Protein AF-A0A968ZRR6-F1 (afdb_monomer_lite)

Sequence (147 aa):
MQSKPQEQKDVHWKSYGLDQIAQALVLDALEADKDSLNQSHKMRMATAYGLERFWGEHLRLRNSKKDADKAKSDYWKAAWDELVKVMGKAGVTIPNQPVSAHDVTAIKTMSAELWKLDADVQRVSLSVLTQLCDCLVWWTQRYKGVK

Secondary structure (DSSP, 8-state):
-PPPPP-----------HHHHHHHHHHHHHHH-GGGGGHHHHHHHHHTT-HHHHHHHHHHHHT-S-HHHHHHHHHHHHHHHHHHHHHHHTT---------TT-HHHHHHHHHHHHTS-HHHHHHHHHHHHHHHHHHHHHHHHHTT--

Foldseek 3Di:
DDDDDDDPPPPDDDDLCLLVLLLVLLVQLCVVPVVLLVCLVVLLVQLVVFDLSLLCQLLVLVPDPDPNSPSNSVSSLSLVVSLQVSCVVVVQHQDNDDDHSPPPPVSVVNSVSRVPDDPVSRVVSSVSSNVSSVSNNVSSVVCPPVD

Radius of gyration: 17.93 Å; chains: 1; bounding box: 48×54×47 Å

pLDDT: mean 90.82, std 13.47, range [42.53, 98.75]

Structure (mmCIF, N/CA/C/O backbone):
data_AF-A0A968ZRR6-F1
#
_entry.id   AF-A0A968ZRR6-F1
#
loop_
_atom_site.group_PDB
_atom_site.id
_atom_site.type_symbol
_atom_site.label_atom_id
_atom_site.label_alt_id
_atom_site.label_comp_id
_atom_site.label_asym_id
_atom_site.label_entity_id
_atom_site.label_seq_id
_atom_site.pdbx_PDB_ins_code
_atom_site.Cartn_x
_atom_site.Cartn_y
_atom_site.Cartn_z
_atom_site.occupancy
_atom_site.B_iso_or_equiv
_atom_site.auth_seq_id
_atom_site.auth_comp_id
_atom_site.auth_asym_id
_atom_site.auth_atom_id
_atom_site.pdbx_PDB_model_num
ATOM 1 N N . MET A 1 1 ? -29.193 -38.915 28.262 1.00 44.19 1 MET A N 1
ATOM 2 C CA . MET A 1 1 ? -28.594 -37.613 27.897 1.00 44.19 1 MET A CA 1
ATOM 3 C C . MET A 1 1 ? -27.119 -37.846 27.613 1.00 44.19 1 MET A C 1
ATOM 5 O O . MET A 1 1 ? -26.363 -38.019 28.554 1.00 44.19 1 MET A O 1
ATOM 9 N N . GLN A 1 2 ? -26.728 -37.966 26.344 1.00 42.53 2 GLN A N 1
ATOM 10 C CA . GLN A 1 2 ? -25.316 -38.039 25.955 1.00 42.53 2 GLN A CA 1
ATOM 11 C C . GLN A 1 2 ? -24.903 -36.647 25.470 1.00 42.53 2 GLN A C 1
ATOM 13 O O . GLN A 1 2 ? -25.489 -36.113 24.528 1.00 42.53 2 GLN A O 1
ATOM 18 N N . SER A 1 3 ? -23.964 -36.031 26.180 1.00 53.66 3 SER A N 1
ATOM 19 C CA . SER A 1 3 ? -23.331 -34.767 25.816 1.00 53.66 3 SER A CA 1
ATOM 20 C C . SER A 1 3 ? -22.541 -34.948 24.518 1.00 53.66 3 SER A C 1
ATOM 22 O O . SER A 1 3 ? -21.733 -35.866 24.395 1.00 53.66 3 SER A O 1
ATOM 24 N N . LYS A 1 4 ? -22.795 -34.080 23.531 1.00 55.88 4 LYS A N 1
ATOM 25 C CA . LYS A 1 4 ? -22.016 -34.029 22.287 1.00 55.88 4 LYS A CA 1
ATOM 26 C C . LYS A 1 4 ? -20.558 -33.659 22.602 1.00 55.88 4 LYS A C 1
ATOM 28 O O . LYS A 1 4 ? -20.351 -32.805 23.467 1.00 55.88 4 LYS A O 1
ATOM 33 N N . PRO A 1 5 ? -19.563 -34.223 21.896 1.00 54.47 5 PRO A N 1
ATOM 34 C CA . PRO A 1 5 ? -18.188 -33.752 21.997 1.00 54.47 5 PRO A CA 1
ATOM 35 C C . PRO A 1 5 ? -18.127 -32.300 21.514 1.00 54.47 5 PRO A C 1
ATOM 37 O O . PRO A 1 5 ? -18.636 -31.987 20.436 1.00 54.47 5 PRO A O 1
ATOM 40 N N . GLN A 1 6 ? -17.544 -31.409 22.316 1.00 56.72 6 GLN A N 1
ATOM 41 C CA . GLN A 1 6 ? -17.203 -30.067 21.858 1.00 56.72 6 GLN A CA 1
ATOM 42 C C . GLN A 1 6 ? -16.146 -30.188 20.761 1.00 56.72 6 GLN A C 1
ATOM 44 O O . GLN A 1 6 ? -15.080 -30.759 20.977 1.00 56.72 6 GLN A O 1
ATOM 49 N N . GLU A 1 7 ? -16.472 -29.657 19.587 1.00 53.81 7 GLU A N 1
ATOM 50 C CA . GLU A 1 7 ? -15.553 -29.491 18.470 1.00 53.81 7 GLU A CA 1
ATOM 51 C C . GLU A 1 7 ? -14.381 -28.616 18.931 1.00 53.81 7 GLU A C 1
ATOM 53 O O . GLU A 1 7 ? -14.517 -27.410 19.160 1.00 53.81 7 GLU A O 1
ATOM 58 N N . GLN A 1 8 ? -13.235 -29.254 19.149 1.00 54.41 8 GLN A N 1
ATOM 59 C CA . GLN A 1 8 ? -11.995 -28.584 19.494 1.00 54.41 8 GLN A CA 1
ATOM 60 C C . GLN A 1 8 ? -11.526 -27.834 18.246 1.00 54.41 8 GLN A C 1
ATOM 62 O O . GLN A 1 8 ? -10.998 -28.423 17.309 1.00 54.41 8 GLN A O 1
ATOM 67 N N . LYS A 1 9 ? -11.783 -26.522 18.200 1.00 60.91 9 LYS A N 1
ATOM 68 C CA . LYS A 1 9 ? -11.188 -25.648 17.188 1.00 60.91 9 LYS A CA 1
ATOM 69 C C . LYS A 1 9 ? -9.689 -25.624 17.434 1.00 60.91 9 LYS A C 1
ATOM 71 O O . LYS A 1 9 ? -9.233 -24.990 18.384 1.00 60.91 9 LYS A O 1
ATOM 76 N N . ASP A 1 10 ? -8.943 -26.300 16.577 1.00 51.81 10 ASP A N 1
ATOM 77 C CA . ASP A 1 10 ? -7.495 -26.199 16.527 1.00 51.81 10 ASP A CA 1
ATOM 78 C C . ASP A 1 10 ? -7.097 -24.741 16.253 1.00 51.81 10 ASP A C 1
ATOM 80 O O . ASP A 1 10 ? -7.110 -24.259 15.118 1.00 51.81 10 ASP A O 1
ATOM 84 N N . VAL A 1 11 ? -6.761 -24.004 17.315 1.00 58.59 11 VAL A N 1
ATOM 85 C CA . VAL A 1 11 ? -6.167 -22.664 17.231 1.00 58.59 11 VAL A CA 1
ATOM 86 C C . VAL A 1 11 ? -4.685 -22.838 16.900 1.00 58.59 11 VAL A C 1
ATOM 88 O O . VAL A 1 11 ? -3.798 -22.559 17.703 1.00 58.59 11 VAL A O 1
ATOM 91 N N . HIS A 1 12 ? -4.397 -23.364 15.714 1.00 53.16 12 HIS A N 1
ATOM 92 C CA . HIS A 1 12 ? -3.054 -23.301 15.161 1.00 53.16 12 HIS A CA 1
ATOM 93 C C . HIS A 1 12 ? -2.853 -21.931 14.516 1.00 53.16 12 HIS A C 1
ATOM 95 O O . HIS A 1 12 ? -3.739 -21.408 13.837 1.00 53.16 12 HIS A O 1
ATOM 101 N N . TRP A 1 13 ? -1.676 -21.342 14.736 1.00 59.88 13 TRP A N 1
ATOM 102 C CA . TRP A 1 13 ? -1.267 -20.111 14.068 1.00 59.88 13 TRP A CA 1
ATOM 103 C C . TRP A 1 13 ? -1.429 -20.266 12.551 1.00 59.88 13 TRP A C 1
ATOM 105 O O . TRP A 1 13 ? -0.743 -21.070 11.917 1.00 59.88 13 TRP A O 1
ATOM 115 N N . LYS A 1 14 ? -2.344 -19.489 11.967 1.00 65.88 1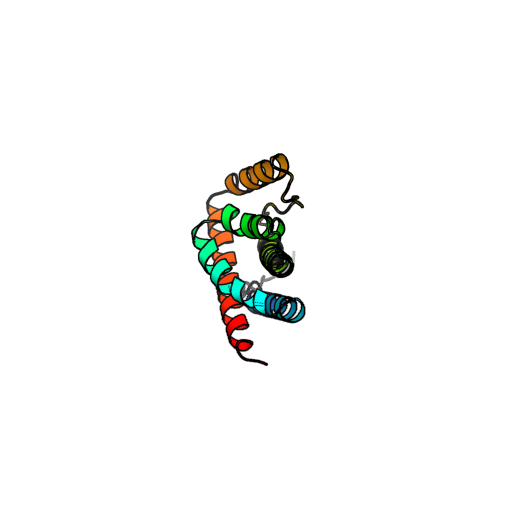4 LYS A N 1
ATOM 116 C CA . LYS A 1 14 ? -2.587 -19.457 10.527 1.00 65.88 14 LYS A CA 1
ATOM 117 C C . LYS A 1 14 ? -2.097 -18.122 9.991 1.00 65.88 14 LYS A C 1
ATOM 119 O O . LYS A 1 14 ? -2.731 -17.092 10.196 1.00 65.88 14 LYS A O 1
ATOM 124 N N . SER A 1 15 ? -0.947 -18.148 9.323 1.00 72.25 15 SER A N 1
ATOM 125 C CA . SER A 1 15 ? -0.414 -16.975 8.628 1.00 72.25 15 SER A CA 1
ATOM 126 C C . SER A 1 15 ? -1.416 -16.473 7.580 1.00 72.25 15 SER A C 1
ATOM 128 O O . SER A 1 15 ? -2.080 -17.272 6.917 1.00 72.25 15 SER A O 1
ATOM 130 N N . TYR A 1 16 ? -1.494 -15.154 7.383 1.00 85.94 16 TYR A N 1
ATOM 131 C CA . TYR A 1 16 ? -2.345 -14.528 6.363 1.00 85.94 16 TYR A CA 1
ATOM 132 C C . TYR A 1 16 ? -1.913 -14.823 4.915 1.00 85.94 16 TYR A C 1
ATOM 134 O O . TYR A 1 16 ? -2.577 -14.380 3.978 1.00 85.94 16 TYR A O 1
ATOM 142 N N . GLY A 1 17 ? -0.821 -15.572 4.715 1.00 93.44 17 GLY A N 1
ATOM 143 C CA . GLY A 1 17 ? -0.302 -15.905 3.387 1.00 93.44 17 GLY A CA 1
ATOM 144 C C . GLY A 1 17 ? 0.396 -14.729 2.701 1.00 93.44 17 GLY A C 1
ATOM 145 O O . GLY A 1 17 ? 0.509 -14.726 1.480 1.00 93.44 17 GLY A O 1
ATOM 146 N N . LEU A 1 18 ? 0.866 -13.738 3.472 1.00 96.50 18 LEU A N 1
ATOM 147 C CA . LEU A 1 18 ? 1.448 -12.496 2.943 1.00 96.50 18 LEU A CA 1
ATOM 148 C C . LEU A 1 18 ? 2.632 -12.739 2.002 1.00 96.50 18 LEU A C 1
ATOM 150 O O . LEU A 1 18 ? 2.795 -11.998 1.043 1.00 96.50 18 LEU A O 1
ATOM 154 N N . ASP A 1 19 ? 3.421 -13.790 2.236 1.00 96.44 19 ASP A N 1
ATOM 155 C CA . ASP A 1 19 ? 4.550 -14.129 1.366 1.00 96.44 19 ASP A CA 1
ATOM 156 C C . ASP A 1 19 ? 4.095 -14.609 -0.024 1.00 96.44 19 ASP A C 1
ATOM 158 O O . ASP A 1 19 ? 4.645 -14.173 -1.031 1.00 96.44 19 ASP A O 1
ATOM 162 N N . GLN A 1 20 ? 3.036 -15.427 -0.093 1.00 96.75 20 GLN A N 1
ATOM 163 C CA . GLN A 1 20 ? 2.448 -15.886 -1.361 1.00 96.75 20 GLN A CA 1
ATOM 164 C C . GLN A 1 20 ? 1.788 -14.728 -2.117 1.00 96.75 20 GLN A C 1
ATOM 166 O O . GLN A 1 20 ? 1.962 -14.593 -3.325 1.00 96.75 20 GLN A O 1
ATOM 171 N N . ILE A 1 21 ? 1.067 -13.868 -1.390 1.00 98.25 21 ILE A N 1
ATOM 172 C CA . ILE A 1 21 ? 0.465 -12.649 -1.941 1.00 98.25 21 ILE A CA 1
ATOM 173 C C . ILE A 1 21 ? 1.556 -11.743 -2.517 1.00 98.25 21 ILE A C 1
ATOM 175 O O . ILE A 1 21 ? 1.454 -11.292 -3.654 1.00 98.25 21 ILE A O 1
ATOM 179 N N . ALA A 1 22 ? 2.623 -11.500 -1.755 1.00 98.25 22 ALA A N 1
ATOM 180 C CA . ALA A 1 22 ? 3.722 -10.654 -2.191 1.00 98.25 22 ALA A CA 1
ATOM 181 C C . ALA A 1 22 ? 4.440 -11.216 -3.421 1.00 98.25 22 ALA A C 1
ATOM 183 O O . ALA A 1 22 ? 4.771 -10.453 -4.325 1.00 98.25 22 ALA A O 1
ATOM 184 N N . GLN A 1 23 ? 4.662 -12.532 -3.476 1.00 97.50 23 GLN A N 1
ATOM 185 C CA . GLN A 1 23 ? 5.244 -13.181 -4.646 1.00 97.50 23 GLN A CA 1
ATOM 186 C C . GLN A 1 23 ? 4.391 -12.941 -5.894 1.00 97.50 23 GLN A C 1
ATOM 188 O O . GLN A 1 23 ? 4.930 -12.511 -6.912 1.00 97.50 23 GLN A O 1
ATOM 193 N N . ALA A 1 24 ? 3.082 -13.196 -5.806 1.00 98.25 24 ALA A N 1
ATOM 194 C CA . ALA A 1 24 ? 2.159 -13.006 -6.921 1.00 98.25 24 ALA A CA 1
ATOM 195 C C . ALA A 1 24 ? 2.167 -11.548 -7.401 1.00 98.25 24 ALA A C 1
ATOM 197 O O . ALA A 1 24 ? 2.456 -11.289 -8.563 1.00 98.25 24 ALA A O 1
ATOM 198 N N . LEU A 1 25 ? 1.998 -10.591 -6.482 1.00 98.31 25 LEU A N 1
ATOM 199 C CA . LEU A 1 25 ? 2.016 -9.164 -6.808 1.00 98.31 25 LEU A CA 1
ATOM 200 C C . LEU A 1 25 ? 3.335 -8.715 -7.465 1.00 98.31 25 LEU A C 1
ATOM 202 O O . LEU A 1 25 ? 3.319 -7.891 -8.376 1.00 98.31 25 LEU A O 1
ATOM 206 N N . VAL A 1 26 ? 4.480 -9.237 -7.009 1.00 97.56 26 VAL A N 1
ATOM 207 C CA . VAL A 1 26 ? 5.793 -8.928 -7.599 1.00 97.56 26 VAL A CA 1
ATOM 2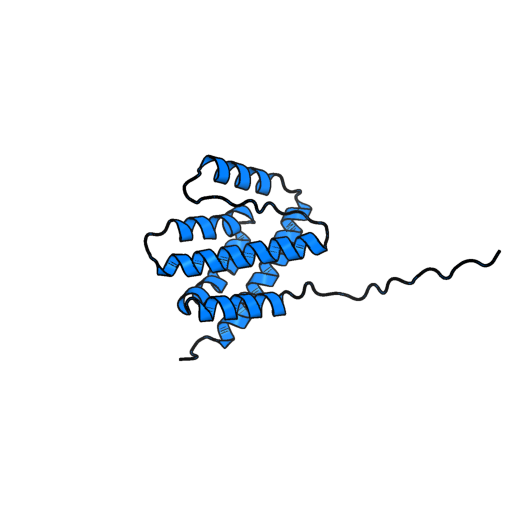08 C C . VAL A 1 26 ? 5.937 -9.531 -8.994 1.00 97.56 26 VAL A C 1
ATOM 210 O O . VAL A 1 26 ? 6.488 -8.869 -9.869 1.00 97.56 26 VAL A O 1
ATOM 213 N N . LEU A 1 27 ? 5.468 -10.759 -9.219 1.00 96.81 27 LEU A N 1
ATOM 214 C CA . LEU A 1 27 ? 5.505 -11.392 -10.539 1.00 96.81 27 LEU A CA 1
ATOM 215 C C . LEU A 1 27 ? 4.593 -10.666 -11.534 1.00 96.81 27 LEU A C 1
ATOM 217 O O . LEU A 1 27 ? 5.047 -10.345 -12.629 1.00 96.81 27 LEU A O 1
ATOM 221 N N . ASP A 1 28 ? 3.376 -10.313 -11.120 1.00 96.94 28 ASP A N 1
ATOM 222 C CA . ASP A 1 28 ? 2.434 -9.546 -11.940 1.00 96.94 28 ASP A CA 1
ATOM 223 C C . ASP A 1 28 ? 3.009 -8.163 -12.291 1.00 96.94 28 ASP A C 1
ATOM 225 O O . ASP A 1 28 ? 2.956 -7.718 -13.438 1.00 96.94 28 ASP A O 1
ATOM 229 N N . ALA A 1 29 ? 3.617 -7.481 -11.312 1.00 95.25 29 ALA A N 1
ATOM 230 C CA . ALA A 1 29 ? 4.279 -6.201 -11.542 1.00 95.25 29 ALA A CA 1
ATOM 231 C C . ALA A 1 29 ? 5.493 -6.339 -12.474 1.00 95.25 29 ALA A C 1
ATOM 233 O O . ALA A 1 29 ? 5.702 -5.470 -13.315 1.00 95.25 29 ALA A O 1
ATOM 234 N N . LEU A 1 30 ? 6.278 -7.415 -12.345 1.00 93.94 30 LEU A N 1
ATOM 235 C CA . LEU A 1 30 ? 7.421 -7.703 -13.214 1.00 93.94 30 LEU A CA 1
ATOM 236 C C . LEU A 1 30 ? 6.988 -7.944 -14.666 1.00 93.94 30 LEU A C 1
ATOM 238 O O . LEU A 1 30 ? 7.660 -7.457 -15.573 1.00 93.94 30 LEU A O 1
ATOM 242 N N . GLU A 1 31 ? 5.894 -8.679 -14.875 1.00 94.06 31 GLU A N 1
ATOM 243 C CA . GLU A 1 31 ? 5.327 -8.942 -16.201 1.00 94.06 31 GLU A CA 1
ATOM 244 C C . GLU A 1 31 ? 4.766 -7.666 -16.841 1.00 94.06 31 GLU A C 1
ATOM 246 O O . GLU A 1 31 ? 4.993 -7.418 -18.025 1.00 94.06 31 GLU A O 1
ATOM 251 N N . ALA A 1 32 ? 4.081 -6.829 -16.056 1.00 92.69 32 ALA A N 1
ATOM 252 C CA . ALA A 1 32 ? 3.512 -5.576 -16.542 1.00 92.69 32 ALA A CA 1
ATOM 253 C C . ALA A 1 32 ? 4.582 -4.520 -16.869 1.00 92.69 32 ALA A C 1
ATOM 255 O O . ALA A 1 32 ? 4.532 -3.887 -17.923 1.00 92.69 32 ALA A O 1
ATOM 256 N N . ASP A 1 33 ? 5.517 -4.291 -15.945 1.00 91.69 33 ASP A N 1
ATOM 257 C CA . ASP A 1 33 ? 6.630 -3.358 -16.096 1.00 91.69 33 ASP A CA 1
ATOM 258 C C . ASP A 1 33 ? 7.703 -3.624 -15.032 1.00 91.69 33 ASP A C 1
ATOM 260 O O . ASP A 1 33 ? 7.552 -3.303 -13.850 1.00 91.69 33 ASP A O 1
ATOM 264 N N . LYS A 1 34 ? 8.861 -4.110 -15.472 1.00 90.88 34 LYS A N 1
ATOM 265 C CA . LYS A 1 34 ? 10.022 -4.370 -14.613 1.00 90.88 34 LYS A CA 1
ATOM 266 C C . LYS A 1 34 ? 10.435 -3.170 -13.751 1.00 90.88 34 LYS A C 1
ATOM 268 O O . LYS A 1 34 ? 10.868 -3.362 -12.612 1.00 90.88 34 LYS A O 1
ATOM 273 N N . ASP A 1 35 ? 10.274 -1.938 -14.239 1.00 90.69 35 ASP A N 1
ATOM 274 C CA . ASP A 1 35 ? 10.627 -0.735 -13.474 1.00 90.69 35 ASP A CA 1
ATOM 275 C C . ASP A 1 35 ? 9.665 -0.467 -12.308 1.00 90.69 35 ASP A C 1
ATOM 277 O O . ASP A 1 35 ? 10.017 0.237 -11.346 1.00 90.69 35 ASP A O 1
ATOM 281 N N . SER A 1 36 ? 8.473 -1.066 -12.333 1.00 93.06 36 SER A N 1
ATOM 282 C CA . SER A 1 36 ? 7.495 -0.980 -11.250 1.00 93.06 36 SER A CA 1
ATOM 283 C C . SER A 1 36 ? 7.953 -1.698 -9.982 1.00 93.06 36 SER A C 1
ATOM 285 O O . SER A 1 36 ? 7.590 -1.273 -8.882 1.00 93.06 36 SER A O 1
ATOM 287 N N . LEU A 1 37 ? 8.873 -2.664 -10.078 1.00 94.25 37 LEU A N 1
ATOM 288 C CA . LEU A 1 37 ? 9.473 -3.310 -8.906 1.00 94.25 37 LEU A CA 1
ATOM 289 C C . LEU A 1 37 ? 10.218 -2.331 -7.985 1.00 94.25 37 LEU A C 1
ATOM 291 O O . LEU A 1 37 ? 10.287 -2.529 -6.770 1.00 94.25 37 LEU A O 1
ATOM 295 N N . ASN A 1 38 ? 10.697 -1.201 -8.514 1.00 92.75 38 ASN A N 1
ATOM 296 C CA . ASN A 1 38 ? 11.310 -0.148 -7.699 1.00 92.75 38 ASN A CA 1
ATOM 297 C C . ASN A 1 38 ? 10.315 0.531 -6.733 1.00 92.75 38 ASN A C 1
ATOM 299 O O . ASN A 1 38 ? 10.727 1.342 -5.900 1.00 92.75 38 ASN A O 1
ATOM 303 N N . GLN A 1 39 ? 9.013 0.226 -6.821 1.00 96.56 39 GLN A N 1
ATOM 304 C CA . GLN A 1 39 ? 8.006 0.739 -5.893 1.00 96.56 39 GLN A CA 1
ATOM 305 C C . GLN A 1 39 ? 7.990 0.021 -4.544 1.00 96.56 39 GLN A C 1
ATOM 307 O O . GLN A 1 39 ? 7.652 0.672 -3.563 1.00 96.56 39 GLN A O 1
ATOM 312 N N . SER A 1 40 ? 8.407 -1.245 -4.438 1.00 97.06 40 SER A N 1
ATOM 313 C CA . SER A 1 40 ? 8.284 -2.020 -3.187 1.00 97.06 40 SER A CA 1
ATOM 314 C C . SER A 1 40 ? 8.979 -1.342 -1.995 1.00 97.06 40 SER A C 1
ATOM 316 O O . SER A 1 40 ? 8.450 -1.295 -0.887 1.00 97.06 40 SER A O 1
ATOM 318 N N . HIS A 1 41 ? 10.140 -0.719 -2.227 1.00 95.88 41 HIS A N 1
ATOM 319 C CA . HIS A 1 41 ? 10.835 0.075 -1.201 1.00 95.88 41 HIS A CA 1
ATOM 320 C C . HIS A 1 41 ? 10.062 1.335 -0.808 1.00 95.88 41 HIS A C 1
ATOM 322 O O . HIS A 1 41 ? 10.013 1.691 0.366 1.00 95.88 41 HIS A O 1
ATOM 328 N N . LYS A 1 42 ? 9.429 2.005 -1.775 1.00 97.50 42 LYS A N 1
ATOM 329 C CA . LYS A 1 42 ? 8.608 3.193 -1.514 1.00 97.50 42 LYS A CA 1
ATOM 330 C C . LYS A 1 42 ? 7.328 2.836 -0.760 1.00 97.50 42 LYS A C 1
ATOM 332 O O . LYS A 1 42 ? 6.953 3.580 0.137 1.00 97.50 42 LYS A O 1
ATOM 337 N N . MET A 1 43 ? 6.715 1.693 -1.075 1.00 98.31 43 MET A N 1
ATOM 338 C CA . MET A 1 43 ? 5.577 1.127 -0.342 1.00 98.31 43 MET A CA 1
ATOM 339 C C . MET A 1 43 ? 5.920 0.941 1.128 1.00 98.31 43 MET A C 1
ATOM 341 O O . MET A 1 43 ? 5.243 1.500 1.986 1.00 98.31 43 MET A O 1
ATOM 345 N N . ARG A 1 44 ? 7.041 0.270 1.412 1.00 97.56 44 ARG A N 1
ATOM 346 C CA . ARG A 1 44 ? 7.545 0.105 2.779 1.00 97.56 44 ARG A CA 1
ATOM 347 C C . ARG A 1 44 ? 7.744 1.439 3.501 1.00 97.56 44 ARG A C 1
ATOM 349 O O . ARG A 1 44 ? 7.345 1.576 4.647 1.00 97.56 44 ARG A O 1
ATOM 356 N N . MET A 1 45 ? 8.331 2.435 2.839 1.00 97.12 45 MET A N 1
ATOM 357 C CA . MET A 1 45 ? 8.520 3.760 3.442 1.00 97.12 45 MET A CA 1
ATOM 358 C C . MET A 1 45 ? 7.197 4.496 3.683 1.00 97.12 45 MET A C 1
ATOM 360 O O . MET A 1 45 ? 7.082 5.255 4.642 1.00 97.12 45 MET A O 1
ATOM 364 N N . ALA A 1 46 ? 6.199 4.289 2.822 1.00 97.38 46 ALA A N 1
ATOM 365 C CA . ALA A 1 46 ? 4.914 4.959 2.935 1.00 97.38 46 ALA A CA 1
ATOM 366 C C . ALA A 1 46 ? 4.090 4.486 4.136 1.00 97.38 46 ALA A C 1
ATOM 368 O O . ALA A 1 46 ? 3.302 5.278 4.652 1.00 97.38 46 ALA A O 1
ATOM 369 N N . THR A 1 47 ? 4.289 3.251 4.620 1.00 97.00 47 THR A N 1
ATOM 370 C CA . THR A 1 47 ? 3.530 2.728 5.771 1.00 97.00 47 THR A CA 1
ATOM 371 C C . THR A 1 47 ? 3.748 3.557 7.037 1.00 97.00 47 THR A C 1
ATOM 373 O O . THR A 1 47 ? 2.814 3.739 7.815 1.00 97.00 47 THR A O 1
ATOM 376 N N . ALA A 1 48 ? 4.932 4.159 7.198 1.00 95.44 48 ALA A N 1
ATOM 377 C CA . ALA A 1 48 ? 5.248 5.057 8.310 1.00 95.44 48 ALA A CA 1
ATOM 378 C C . ALA A 1 48 ? 4.379 6.328 8.343 1.00 95.44 48 ALA A C 1
ATOM 380 O O . ALA A 1 48 ? 4.262 6.961 9.390 1.00 95.44 48 ALA A O 1
ATOM 381 N N . TYR A 1 49 ? 3.759 6.702 7.220 1.00 95.75 49 TYR A N 1
ATOM 382 C CA . TYR A 1 49 ? 2.882 7.869 7.134 1.00 95.75 49 TYR A CA 1
ATOM 383 C C . TYR A 1 49 ? 1.386 7.529 7.200 1.00 95.75 49 TYR A C 1
ATOM 385 O O . TYR A 1 49 ? 0.553 8.418 7.020 1.00 95.75 49 TYR A O 1
ATOM 393 N N . GLY A 1 50 ? 1.031 6.270 7.463 1.00 97.19 50 GLY A N 1
ATOM 394 C CA . GLY A 1 50 ? -0.352 5.856 7.678 1.00 97.19 50 GLY A CA 1
ATOM 395 C C . GLY A 1 50 ? -1.089 5.365 6.426 1.00 97.19 50 GLY A C 1
ATOM 396 O O . GLY A 1 50 ? -0.601 5.438 5.297 1.00 97.19 50 GLY A O 1
ATOM 397 N N . LEU A 1 51 ? -2.300 4.847 6.656 1.00 98.06 51 LEU A N 1
ATOM 398 C CA . LEU A 1 51 ? -3.119 4.168 5.644 1.00 98.06 51 LEU A CA 1
ATOM 399 C C . LEU A 1 51 ? -3.532 5.095 4.497 1.00 98.06 51 LEU A C 1
ATOM 401 O O . LEU A 1 51 ? -3.423 4.710 3.339 1.00 98.06 51 LEU A O 1
ATOM 405 N N . GLU A 1 52 ? -3.957 6.322 4.809 1.00 97.50 52 GLU A N 1
ATOM 406 C CA . GLU A 1 52 ? -4.361 7.304 3.796 1.00 97.50 52 GLU A CA 1
ATOM 407 C C . GLU A 1 52 ? -3.218 7.619 2.834 1.00 97.50 52 GLU A C 1
ATOM 409 O O . GLU A 1 52 ? -3.411 7.605 1.621 1.00 97.50 52 GLU A O 1
ATOM 414 N N . ARG A 1 53 ? -2.013 7.872 3.357 1.00 96.62 53 ARG A N 1
ATOM 415 C CA . ARG A 1 53 ? -0.865 8.216 2.518 1.00 96.62 53 ARG A CA 1
ATOM 416 C C . ARG A 1 53 ? -0.414 7.041 1.663 1.00 96.62 53 ARG A C 1
ATOM 418 O O . ARG A 1 53 ? -0.049 7.250 0.509 1.00 96.62 53 ARG A O 1
ATOM 425 N N . PHE A 1 54 ? -0.459 5.826 2.207 1.00 98.44 54 PHE A N 1
ATOM 426 C CA . PHE A 1 54 ? -0.188 4.626 1.426 1.00 98.44 54 PHE A CA 1
ATOM 427 C C . PHE A 1 54 ? -1.208 4.461 0.292 1.00 98.44 54 PHE A C 1
ATOM 429 O O . PHE A 1 54 ? -0.824 4.306 -0.865 1.00 98.44 54 PHE A O 1
ATOM 436 N N . TRP A 1 55 ? -2.503 4.540 0.611 1.00 98.25 55 TRP A N 1
ATOM 437 C CA . TRP A 1 55 ? -3.574 4.438 -0.376 1.00 98.25 55 TRP A CA 1
ATOM 438 C C . TRP A 1 55 ? -3.475 5.548 -1.434 1.00 98.25 55 TRP A C 1
ATOM 440 O O . TRP A 1 55 ? -3.467 5.265 -2.623 1.00 98.25 55 TRP A O 1
ATOM 450 N N . GLY A 1 56 ? -3.320 6.812 -1.048 1.00 97.44 56 GLY A N 1
ATOM 451 C CA . GLY A 1 56 ? -3.323 7.942 -1.984 1.00 97.44 56 GLY A CA 1
ATOM 452 C C . GLY A 1 56 ? -2.192 7.921 -3.023 1.00 97.44 56 GLY A C 1
ATOM 453 O O . GLY A 1 56 ? -2.297 8.573 -4.066 1.00 97.44 56 GLY A O 1
ATOM 454 N N . GLU A 1 57 ? -1.124 7.155 -2.793 1.00 97.75 57 GLU A N 1
ATOM 455 C CA . GLU A 1 57 ? 0.011 7.078 -3.713 1.00 97.75 57 GLU A CA 1
ATOM 456 C C . GLU A 1 57 ? -0.365 6.456 -5.067 1.00 97.75 57 GLU A C 1
ATOM 458 O O . GLU A 1 57 ? 0.140 6.906 -6.103 1.00 97.75 57 GLU A O 1
ATOM 463 N N . HIS A 1 58 ? -1.309 5.500 -5.107 1.00 97.44 58 HIS A N 1
ATOM 464 C CA . HIS A 1 58 ? -1.777 4.958 -6.392 1.00 97.44 58 HIS A CA 1
ATOM 465 C C . HIS A 1 58 ? -2.471 6.036 -7.233 1.00 97.44 58 HIS A C 1
ATOM 467 O O . HIS A 1 58 ? -2.235 6.094 -8.441 1.00 97.44 58 HIS A O 1
ATOM 473 N N . LEU A 1 59 ? -3.229 6.951 -6.615 1.00 96.94 59 LEU A N 1
ATOM 474 C CA . LEU A 1 59 ? -3.878 8.071 -7.307 1.00 96.94 59 LEU A CA 1
ATOM 475 C C . LEU A 1 59 ? -2.859 9.102 -7.792 1.00 96.94 59 LEU A C 1
ATOM 477 O O . LEU A 1 59 ? -2.951 9.581 -8.924 1.00 96.94 59 LEU A O 1
ATOM 481 N N . ARG A 1 60 ? -1.854 9.410 -6.962 1.00 95.75 60 ARG A N 1
ATOM 482 C CA . ARG A 1 60 ? -0.767 10.327 -7.330 1.00 95.75 60 ARG A CA 1
ATOM 483 C C . ARG A 1 60 ? -0.023 9.829 -8.569 1.00 95.75 60 ARG A C 1
ATOM 485 O O . ARG A 1 60 ? 0.272 10.616 -9.465 1.00 95.75 60 ARG A O 1
ATOM 492 N N . LEU A 1 61 ? 0.269 8.528 -8.616 1.00 95.88 61 LEU A N 1
ATOM 493 C CA . LEU A 1 61 ? 0.910 7.880 -9.760 1.00 95.88 61 LEU A CA 1
ATOM 494 C C . LEU A 1 61 ? -0.023 7.807 -10.973 1.00 95.88 61 LEU A C 1
ATOM 496 O O . LEU A 1 61 ? 0.428 8.061 -12.086 1.00 95.88 61 LEU A O 1
ATOM 500 N N . ARG A 1 62 ? -1.324 7.547 -10.770 1.00 94.81 62 ARG A N 1
ATOM 501 C CA . ARG A 1 62 ? -2.322 7.515 -11.853 1.00 94.81 62 ARG A CA 1
ATOM 502 C C . ARG A 1 62 ? -2.419 8.840 -12.598 1.00 94.81 62 ARG A C 1
ATOM 504 O O . ARG A 1 62 ? -2.606 8.840 -13.806 1.00 94.81 62 ARG A O 1
ATOM 511 N N . ASN A 1 63 ? -2.315 9.950 -11.872 1.00 91.38 63 ASN A N 1
ATOM 512 C CA . ASN A 1 63 ? -2.412 11.299 -12.428 1.00 91.38 63 ASN A CA 1
ATOM 513 C C . ASN A 1 63 ? -1.092 11.791 -13.063 1.00 91.38 63 ASN A C 1
ATOM 515 O O . ASN A 1 63 ? -0.985 12.940 -13.494 1.00 91.38 63 ASN A O 1
ATOM 519 N N . SER A 1 64 ? -0.050 10.954 -13.085 1.00 90.00 64 SER A N 1
ATOM 520 C CA . SER A 1 64 ? 1.205 11.272 -13.762 1.00 90.00 64 SER A CA 1
ATOM 521 C C . SER A 1 64 ? 1.032 11.220 -15.280 1.00 90.00 64 SER A C 1
ATOM 523 O O . SER A 1 64 ? 0.337 10.363 -15.812 1.00 90.00 64 SER A O 1
ATOM 525 N N . LYS A 1 65 ? 1.735 12.101 -16.000 1.00 85.75 65 LYS A N 1
ATOM 526 C CA . LYS A 1 65 ? 1.767 12.108 -17.476 1.00 85.75 65 LYS A CA 1
ATOM 527 C C . LYS A 1 65 ? 2.660 11.012 -18.074 1.00 85.75 65 LYS A C 1
ATOM 529 O O . LYS A 1 65 ? 2.827 10.963 -19.286 1.00 85.75 65 LYS A O 1
ATOM 534 N N . LYS A 1 66 ? 3.319 10.208 -17.237 1.00 87.81 66 LYS A N 1
ATOM 535 C CA . LYS A 1 66 ? 4.246 9.160 -17.671 1.00 87.81 66 LYS A CA 1
ATOM 536 C C . LYS A 1 66 ? 3.507 7.830 -17.728 1.00 87.81 66 LYS A C 1
ATOM 538 O O . LYS A 1 66 ? 3.069 7.353 -16.686 1.00 87.81 66 LYS A O 1
ATOM 543 N N . ASP A 1 67 ? 3.473 7.190 -18.892 1.00 79.25 67 ASP A N 1
ATOM 544 C CA . ASP A 1 67 ? 2.842 5.870 -19.050 1.00 79.25 67 ASP A CA 1
ATOM 545 C C . ASP A 1 67 ? 3.436 4.825 -18.092 1.00 79.25 67 ASP A C 1
ATOM 547 O O . ASP A 1 67 ? 2.707 4.052 -17.473 1.00 79.25 67 ASP A O 1
ATOM 551 N N . ALA A 1 68 ? 4.752 4.887 -17.858 1.00 80.19 68 ALA A N 1
ATOM 552 C CA . ALA A 1 68 ? 5.452 4.034 -16.894 1.00 80.19 68 ALA A CA 1
ATOM 553 C C . ALA A 1 68 ? 4.970 4.204 -15.436 1.00 80.19 68 ALA A C 1
ATOM 555 O O . ALA A 1 68 ? 5.238 3.355 -14.591 1.00 80.19 68 ALA A O 1
ATOM 556 N N . ASP A 1 69 ? 4.281 5.294 -15.087 1.00 92.56 69 ASP A N 1
ATOM 557 C CA . ASP A 1 69 ? 3.709 5.467 -13.746 1.00 92.56 69 ASP A CA 1
ATOM 558 C C . ASP A 1 69 ? 2.332 4.799 -13.605 1.00 92.56 69 ASP A C 1
ATOM 560 O O . ASP A 1 69 ? 1.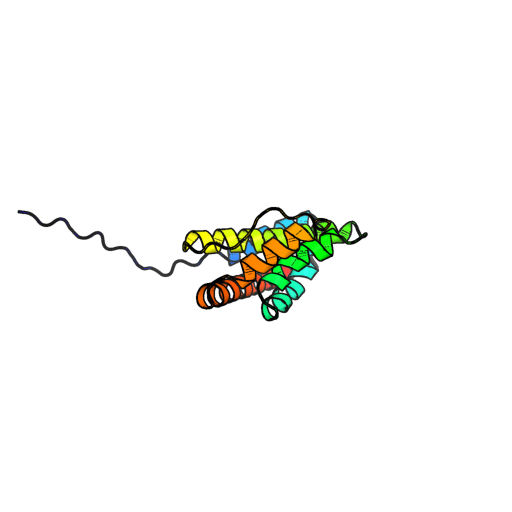885 4.567 -12.479 1.00 92.56 69 ASP A O 1
ATOM 564 N N . LYS A 1 70 ? 1.693 4.399 -14.714 1.00 94.38 70 LYS A N 1
ATOM 565 C CA . LYS A 1 70 ? 0.439 3.641 -14.685 1.00 94.38 70 LYS A CA 1
ATOM 566 C C . LYS A 1 70 ? 0.642 2.246 -14.090 1.00 94.38 70 LYS A C 1
ATOM 568 O O . LYS A 1 70 ? -0.091 1.887 -13.175 1.00 94.38 70 LYS A O 1
ATOM 573 N N . ALA A 1 71 ? 1.652 1.501 -14.545 1.00 95.12 71 ALA A N 1
ATOM 574 C CA . ALA A 1 71 ? 1.963 0.173 -14.006 1.00 95.12 71 ALA A CA 1
ATOM 575 C C . ALA A 1 71 ? 2.349 0.241 -12.517 1.00 95.12 71 ALA A C 1
ATOM 577 O O . ALA A 1 71 ? 1.878 -0.548 -11.700 1.00 95.12 71 ALA A O 1
ATOM 578 N N . LYS A 1 72 ? 3.092 1.285 -12.127 1.00 96.69 72 LYS A N 1
ATOM 579 C CA . LYS A 1 72 ? 3.390 1.583 -10.719 1.00 96.69 72 LYS A CA 1
ATOM 580 C C . LYS A 1 72 ? 2.106 1.827 -9.931 1.00 96.69 72 LYS A C 1
ATOM 582 O O . LYS A 1 72 ? 1.932 1.244 -8.869 1.00 96.69 72 LYS A O 1
ATOM 587 N N . SER A 1 73 ? 1.206 2.670 -10.443 1.00 97.31 73 SER A N 1
ATOM 588 C CA . SER A 1 73 ? -0.104 2.932 -9.833 1.00 97.31 73 SER A CA 1
ATOM 589 C C . SER A 1 73 ? -0.907 1.642 -9.649 1.00 97.31 73 SER A C 1
ATOM 591 O O . SER A 1 73 ? -1.412 1.400 -8.554 1.00 97.31 73 SER A O 1
ATOM 593 N N . ASP A 1 74 ? -0.983 0.804 -10.687 1.00 97.31 74 ASP A N 1
ATOM 594 C CA . ASP A 1 74 ? -1.674 -0.489 -10.654 1.00 97.31 74 ASP A CA 1
ATOM 595 C C . ASP A 1 74 ? -1.081 -1.398 -9.553 1.00 97.31 74 ASP A C 1
ATOM 597 O O . ASP A 1 74 ? -1.829 -1.954 -8.751 1.00 97.31 74 ASP A O 1
ATOM 601 N N . TYR A 1 75 ? 0.249 -1.453 -9.415 1.00 98.00 75 TYR A N 1
ATOM 602 C CA . TYR A 1 75 ? 0.926 -2.236 -8.373 1.00 98.00 75 TYR A CA 1
ATOM 603 C C . TYR A 1 75 ? 0.622 -1.739 -6.944 1.00 98.00 75 TYR A C 1
ATOM 605 O O . TYR A 1 75 ? 0.312 -2.539 -6.060 1.00 98.00 75 TYR A O 1
ATOM 613 N N . TRP A 1 76 ? 0.637 -0.420 -6.710 1.00 98.50 76 TRP A N 1
ATOM 614 C CA . TRP A 1 76 ? 0.224 0.166 -5.422 1.00 98.50 76 TRP A CA 1
ATOM 615 C C . TRP A 1 76 ? -1.232 -0.144 -5.085 1.00 98.50 76 TRP A C 1
ATOM 617 O O . TRP A 1 76 ? -1.545 -0.487 -3.942 1.00 98.50 76 TRP A O 1
ATOM 627 N N . LYS A 1 77 ? -2.123 -0.047 -6.076 1.00 98.31 77 LYS A N 1
ATOM 628 C CA . LYS A 1 77 ? -3.538 -0.357 -5.884 1.00 98.31 77 LYS A CA 1
ATOM 629 C C . LYS A 1 77 ? -3.751 -1.841 -5.586 1.00 98.31 77 LYS A C 1
ATOM 631 O O . LYS A 1 77 ? -4.509 -2.157 -4.676 1.00 98.31 77 LYS A O 1
ATOM 636 N N . ALA A 1 78 ? -3.044 -2.731 -6.278 1.00 98.56 78 ALA A N 1
ATOM 637 C CA . ALA A 1 78 ? -3.121 -4.169 -6.045 1.00 98.56 78 ALA A CA 1
ATOM 638 C C . ALA A 1 78 ? -2.644 -4.554 -4.632 1.00 98.56 78 ALA A C 1
ATOM 640 O O . ALA A 1 78 ? -3.312 -5.326 -3.947 1.00 98.56 78 ALA A O 1
ATOM 641 N N . ALA A 1 79 ? -1.552 -3.953 -4.145 1.00 98.69 79 ALA A N 1
ATOM 642 C CA . ALA A 1 79 ? -1.094 -4.156 -2.769 1.00 98.69 79 ALA A CA 1
ATOM 643 C C . ALA A 1 79 ? -2.133 -3.691 -1.728 1.00 98.69 79 ALA A C 1
ATOM 645 O O . ALA A 1 79 ? -2.370 -4.380 -0.735 1.00 98.69 79 ALA A O 1
ATOM 646 N N . TRP A 1 80 ? -2.789 -2.549 -1.967 1.00 98.75 80 TRP A N 1
ATOM 647 C CA . TRP A 1 80 ? -3.896 -2.081 -1.128 1.00 98.75 80 TRP A CA 1
ATOM 648 C C . TRP A 1 80 ? -5.099 -3.037 -1.162 1.00 98.75 80 TRP A C 1
ATOM 650 O O . TRP A 1 80 ? -5.669 -3.360 -0.121 1.00 98.75 80 TRP A O 1
ATOM 660 N N . ASP A 1 81 ? -5.459 -3.540 -2.341 1.00 98.69 81 ASP A N 1
ATOM 661 C CA . ASP A 1 81 ? -6.577 -4.472 -2.507 1.00 98.69 81 ASP A CA 1
ATOM 662 C C . ASP A 1 81 ? -6.342 -5.794 -1.779 1.00 98.69 81 ASP A C 1
ATOM 664 O O . ASP A 1 81 ? -7.259 -6.332 -1.156 1.00 98.69 81 ASP A O 1
ATOM 668 N N . GLU A 1 82 ? -5.111 -6.295 -1.795 1.00 98.62 82 GLU A N 1
ATOM 669 C CA . GLU A 1 82 ? -4.741 -7.485 -1.035 1.00 98.62 82 GLU A CA 1
ATOM 670 C C . GLU A 1 82 ? -4.747 -7.243 0.477 1.00 98.62 82 GLU A C 1
ATOM 672 O O . GLU A 1 82 ? -5.228 -8.103 1.219 1.00 98.62 82 GLU A O 1
ATOM 677 N N . LEU A 1 83 ? -4.324 -6.064 0.953 1.00 98.50 83 LEU A 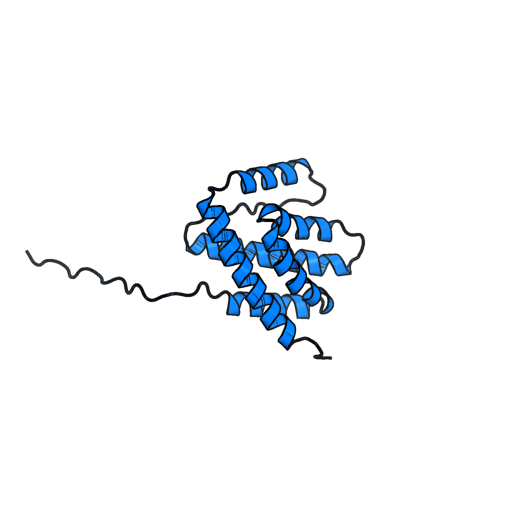N 1
ATOM 678 C CA . LEU A 1 83 ? -4.503 -5.693 2.361 1.00 98.50 83 LEU A CA 1
ATOM 679 C C . LEU A 1 83 ? -5.984 -5.771 2.756 1.00 98.50 83 LEU A C 1
ATOM 681 O O . LEU A 1 83 ? -6.319 -6.406 3.755 1.00 98.50 83 LEU A O 1
ATOM 685 N N . VAL A 1 84 ? -6.876 -5.167 1.965 1.00 98.50 84 VAL A N 1
ATOM 686 C CA . VAL A 1 84 ? -8.324 -5.160 2.231 1.00 98.50 84 VAL A CA 1
ATOM 687 C C . VAL A 1 84 ? -8.870 -6.590 2.293 1.00 98.50 84 VAL A C 1
ATOM 689 O O . VAL A 1 84 ? -9.602 -6.930 3.223 1.00 98.50 84 VAL A O 1
ATOM 692 N N . LYS A 1 85 ? -8.471 -7.463 1.357 1.00 98.25 85 LYS A N 1
ATOM 693 C CA . LYS A 1 85 ? -8.867 -8.884 1.357 1.00 98.25 85 LYS A CA 1
ATOM 694 C C . LYS A 1 85 ? -8.356 -9.627 2.590 1.00 98.25 85 LYS A C 1
ATOM 696 O O . LYS A 1 85 ? -9.102 -10.400 3.188 1.00 98.25 85 LYS A O 1
ATOM 701 N N . VAL A 1 86 ? -7.093 -9.424 2.969 1.00 97.31 86 VAL A N 1
ATOM 702 C CA . VAL A 1 86 ? -6.486 -10.063 4.147 1.00 97.31 86 VAL A CA 1
ATOM 703 C C . VAL A 1 86 ? -7.216 -9.651 5.419 1.00 97.31 86 VAL A C 1
ATOM 705 O O . VAL A 1 86 ? -7.610 -10.514 6.202 1.00 97.31 86 VAL A O 1
ATOM 708 N N . MET A 1 87 ? -7.447 -8.355 5.596 1.00 96.81 87 MET A N 1
ATOM 709 C CA . MET A 1 87 ? -8.125 -7.812 6.772 1.00 96.81 87 MET A CA 1
ATOM 710 C C . MET A 1 87 ? -9.590 -8.266 6.828 1.00 96.81 87 MET A C 1
ATOM 712 O O . MET A 1 87 ? -10.080 -8.638 7.896 1.00 96.81 87 MET A O 1
ATOM 716 N N . GLY A 1 88 ? -10.247 -8.393 5.670 1.00 96.56 88 GLY A N 1
ATOM 717 C CA . GLY A 1 88 ? -11.590 -8.960 5.556 1.00 96.56 88 GLY A CA 1
ATOM 718 C C . GLY A 1 88 ? -11.699 -10.406 6.057 1.00 96.56 88 GLY A C 1
ATOM 719 O O . GLY A 1 88 ? -12.698 -10.755 6.683 1.00 96.56 88 GLY A O 1
ATOM 720 N N . LY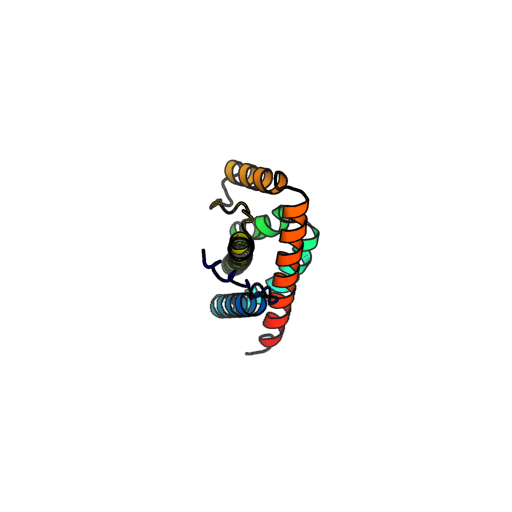S A 1 89 ? -10.658 -11.241 5.890 1.00 92.62 89 LYS A N 1
ATOM 721 C CA . LYS A 1 89 ? -10.624 -12.609 6.463 1.00 92.62 89 LYS A CA 1
ATOM 722 C C . LYS A 1 89 ? -10.662 -12.604 7.996 1.00 92.62 89 LYS A C 1
ATOM 724 O O . LYS A 1 89 ? -11.090 -13.589 8.590 1.00 92.62 89 LYS A O 1
ATOM 729 N N . ALA A 1 90 ? -10.218 -11.514 8.619 1.00 89.44 90 ALA A N 1
ATOM 730 C CA . ALA A 1 90 ? -10.261 -11.294 10.063 1.00 89.44 90 ALA A CA 1
ATOM 731 C C . ALA A 1 90 ? -11.504 -10.497 10.513 1.00 89.44 90 ALA A C 1
ATOM 733 O O . ALA A 1 90 ? -11.585 -10.099 11.672 1.00 89.44 90 ALA A O 1
ATOM 734 N N . GLY A 1 91 ? -12.466 -10.245 9.616 1.00 93.31 91 GLY A N 1
ATOM 735 C CA . GLY A 1 91 ? -13.668 -9.458 9.909 1.00 93.31 91 GLY A CA 1
ATOM 736 C C . GLY A 1 91 ? -13.427 -7.948 10.004 1.00 93.31 91 GLY A C 1
ATOM 737 O O . GLY A 1 91 ? -14.313 -7.218 10.440 1.00 93.31 91 GLY A O 1
ATOM 738 N N . VAL A 1 92 ? -12.251 -7.465 9.594 1.00 95.19 92 VAL A N 1
ATOM 739 C CA . VAL A 1 92 ? -11.910 -6.041 9.606 1.00 95.19 92 VAL A CA 1
ATOM 740 C C . VAL A 1 92 ? -12.206 -5.435 8.239 1.00 95.19 92 VAL A C 1
ATOM 742 O O . VAL A 1 92 ? -11.676 -5.877 7.221 1.00 95.19 92 VAL A O 1
ATOM 745 N N . THR A 1 93 ? -13.043 -4.400 8.217 1.00 96.00 93 THR A N 1
ATOM 746 C CA . THR A 1 93 ? -13.383 -3.677 6.986 1.00 96.00 93 THR A CA 1
ATOM 747 C C . THR A 1 93 ? -12.456 -2.482 6.808 1.00 96.00 93 THR A C 1
ATOM 749 O O . THR A 1 93 ? -12.346 -1.643 7.699 1.00 96.00 93 THR A O 1
ATOM 752 N N . ILE A 1 94 ? -11.818 -2.393 5.642 1.00 97.44 94 ILE A N 1
ATOM 753 C CA . ILE A 1 94 ? -11.022 -1.237 5.223 1.00 97.44 94 ILE A CA 1
ATOM 754 C C . ILE A 1 94 ? -11.704 -0.600 4.002 1.00 97.44 94 ILE A C 1
ATOM 756 O O . ILE A 1 94 ? -12.037 -1.328 3.061 1.00 97.44 94 ILE A O 1
ATOM 760 N N . PRO A 1 95 ? -11.912 0.729 3.988 1.00 97.00 95 PRO A N 1
ATOM 761 C CA . PRO A 1 95 ? -12.433 1.458 2.836 1.00 97.00 95 PRO A CA 1
ATOM 762 C C . PRO A 1 95 ? -11.661 1.159 1.544 1.00 97.00 95 PRO A C 1
ATOM 764 O O . PRO A 1 95 ? -10.432 1.223 1.505 1.00 97.00 95 PRO A O 1
ATOM 767 N N . ASN A 1 96 ? -12.379 0.812 0.473 1.00 97.19 96 ASN A N 1
ATOM 768 C CA . ASN A 1 96 ? -11.758 0.458 -0.807 1.00 97.19 96 ASN A CA 1
ATOM 769 C C . ASN A 1 96 ? -12.642 0.749 -2.030 1.00 97.19 96 ASN A C 1
ATOM 771 O O . ASN A 1 96 ? -12.588 0.047 -3.041 1.00 97.19 96 ASN A O 1
ATOM 775 N N . GLN A 1 97 ? -13.493 1.767 -1.939 1.00 95.25 97 GLN A N 1
ATOM 776 C CA . GLN A 1 97 ? -14.315 2.162 -3.077 1.00 95.25 97 GLN A CA 1
ATOM 777 C C . GLN A 1 97 ? -13.453 2.635 -4.259 1.00 95.25 97 GLN A C 1
ATOM 779 O O . GLN A 1 97 ? -12.400 3.248 -4.046 1.00 95.25 97 GLN A O 1
ATOM 784 N N . PRO A 1 98 ? -13.873 2.375 -5.511 1.00 93.44 98 PRO A N 1
ATOM 785 C CA . PRO A 1 98 ? -13.212 2.932 -6.682 1.00 93.44 98 PRO A CA 1
ATOM 786 C C . PRO A 1 98 ? -13.256 4.464 -6.641 1.00 93.44 98 PRO A C 1
ATOM 788 O O . PRO A 1 98 ? -14.328 5.059 -6.563 1.00 93.44 98 PRO A O 1
ATOM 791 N N . VAL A 1 99 ? -12.090 5.104 -6.713 1.00 94.88 99 VAL A N 1
ATOM 792 C CA . VAL A 1 99 ? -11.953 6.566 -6.714 1.00 94.88 99 VAL A CA 1
ATOM 793 C C . VAL A 1 99 ? -11.157 6.987 -7.942 1.00 94.88 99 VAL A C 1
ATOM 795 O O . VAL A 1 99 ? -10.080 6.453 -8.207 1.00 94.88 99 VAL A O 1
ATOM 798 N N . SER A 1 100 ? -11.683 7.956 -8.690 1.00 92.88 100 SER A N 1
ATOM 799 C CA . SER A 1 100 ? -10.954 8.602 -9.783 1.00 92.88 100 SER A CA 1
ATOM 800 C C . SER A 1 100 ? -9.961 9.621 -9.229 1.00 92.88 100 SER A C 1
ATOM 802 O O . SER A 1 100 ? -10.300 10.406 -8.346 1.00 92.88 100 SER A O 1
ATOM 804 N N . ALA A 1 101 ? -8.757 9.683 -9.802 1.00 91.31 101 ALA A N 1
ATOM 805 C CA . ALA A 1 101 ? -7.743 10.668 -9.415 1.00 91.31 101 ALA A CA 1
ATOM 806 C C . ALA A 1 101 ? -8.161 12.129 -9.695 1.00 91.31 101 ALA A C 1
ATOM 808 O O . ALA A 1 101 ? -7.537 13.054 -9.177 1.00 91.31 101 ALA A O 1
ATOM 809 N N . HIS A 1 102 ? -9.210 12.341 -10.497 1.00 92.75 102 HIS A N 1
ATOM 810 C CA . HIS A 1 102 ? -9.758 13.664 -10.812 1.00 92.75 102 HIS A CA 1
ATOM 811 C C . HIS A 1 102 ? -10.995 14.030 -9.977 1.00 92.75 102 HIS A C 1
ATOM 813 O O . HIS A 1 102 ? -11.473 15.159 -10.066 1.00 92.75 102 HIS A O 1
ATOM 819 N N . ASP A 1 103 ? -11.512 13.106 -9.162 1.00 95.75 103 ASP A N 1
ATOM 820 C CA . ASP A 1 103 ? -12.679 13.347 -8.315 1.00 95.75 103 ASP A CA 1
ATOM 821 C C . ASP A 1 103 ? -12.247 13.726 -6.895 1.00 95.75 103 ASP A C 1
ATOM 823 O O . ASP A 1 103 ? -12.103 12.893 -5.999 1.00 95.75 103 ASP A O 1
ATOM 827 N N . VAL A 1 104 ? -12.041 15.026 -6.685 1.00 95.75 104 VAL A N 1
ATOM 828 C CA . VAL A 1 104 ? -11.626 15.584 -5.390 1.00 95.75 104 VAL A CA 1
ATOM 829 C C . VAL A 1 104 ? -12.630 15.267 -4.276 1.00 95.75 104 VAL A C 1
ATOM 831 O O . VAL A 1 104 ? -12.230 15.105 -3.122 1.00 95.75 104 VAL A O 1
ATOM 834 N N . THR A 1 105 ? -13.922 15.173 -4.594 1.00 97.31 105 THR A N 1
ATOM 835 C CA . THR A 1 105 ? -14.961 14.873 -3.603 1.00 97.31 105 THR A CA 1
ATOM 836 C C . THR A 1 105 ? -14.848 13.425 -3.146 1.00 97.31 105 THR A C 1
ATOM 838 O O . THR A 1 105 ? -14.790 13.177 -1.943 1.00 97.31 105 THR A O 1
ATOM 841 N N . ALA A 1 106 ? -14.726 12.479 -4.079 1.00 96.81 106 ALA A N 1
ATOM 842 C CA . ALA A 1 106 ? -14.535 11.067 -3.752 1.00 96.81 106 ALA A CA 1
ATOM 843 C C . ALA A 1 106 ? -13.224 10.816 -2.987 1.00 96.81 106 ALA A C 1
ATOM 845 O O . ALA A 1 106 ? -13.215 10.040 -2.031 1.00 96.81 106 ALA A O 1
ATOM 846 N N . ILE A 1 107 ? -12.141 11.521 -3.339 1.00 96.75 107 ILE A N 1
ATOM 847 C CA . ILE A 1 107 ? -10.866 11.453 -2.604 1.00 96.75 107 ILE A CA 1
ATOM 848 C C . ILE A 1 107 ? -11.057 11.896 -1.151 1.00 96.75 107 ILE A C 1
ATOM 850 O O . ILE A 1 107 ? -10.667 11.172 -0.238 1.00 96.75 107 ILE A O 1
ATOM 854 N N . LYS A 1 108 ? -11.701 13.049 -0.920 1.00 97.25 108 LYS A N 1
ATOM 855 C CA . LYS A 1 108 ? -11.982 13.545 0.438 1.00 97.25 108 LYS A CA 1
ATOM 856 C C . LYS A 1 108 ? -12.842 12.572 1.238 1.00 97.25 108 LYS A C 1
ATOM 858 O O . LYS A 1 108 ? -12.583 12.376 2.423 1.00 97.25 108 LYS A O 1
ATOM 863 N N . THR A 1 109 ? -13.845 11.969 0.601 1.00 97.94 109 THR A N 1
ATOM 864 C CA . THR A 1 109 ? -14.705 10.968 1.238 1.00 97.94 109 THR A CA 1
ATOM 865 C C . THR A 1 109 ? -13.894 9.755 1.683 1.00 97.94 109 THR A C 1
ATOM 867 O O . THR A 1 109 ? -13.953 9.403 2.858 1.00 97.94 109 THR A O 1
ATOM 870 N N . MET A 1 110 ? -13.072 9.174 0.802 1.00 97.56 110 MET A N 1
ATOM 871 C CA . MET A 1 110 ? -12.218 8.035 1.155 1.00 97.56 110 MET A CA 1
ATOM 872 C C . MET A 1 110 ? -11.228 8.378 2.274 1.00 97.56 110 MET A C 1
ATOM 874 O O . MET A 1 110 ? -11.114 7.626 3.240 1.00 97.56 110 MET A O 1
ATOM 878 N N . SER A 1 111 ? -10.539 9.522 2.188 1.00 96.75 111 SER A N 1
ATOM 879 C CA . SER A 1 111 ? -9.630 9.977 3.249 1.00 96.75 111 SER A CA 1
ATOM 880 C C . SER A 1 111 ? -10.351 10.083 4.596 1.00 96.75 111 SER A C 1
ATOM 882 O O . SER A 1 111 ? -9.851 9.599 5.610 1.00 96.75 111 SER A O 1
ATOM 884 N N . ALA A 1 112 ? -11.561 10.652 4.609 1.00 97.75 112 ALA A N 1
ATOM 885 C CA . ALA A 1 112 ? -12.362 10.760 5.822 1.00 97.75 112 ALA A CA 1
ATOM 886 C C . ALA A 1 112 ? -12.797 9.390 6.367 1.00 97.75 112 ALA A C 1
ATOM 888 O O . ALA A 1 112 ? -12.832 9.210 7.582 1.00 97.75 112 ALA A O 1
ATOM 889 N N . GLU A 1 113 ? -13.125 8.424 5.507 1.00 98.00 113 GLU A N 1
ATOM 890 C CA . GLU A 1 113 ? -13.429 7.051 5.928 1.00 98.00 113 GLU A CA 1
ATOM 891 C C . GLU A 1 113 ? -12.209 6.365 6.553 1.00 98.00 113 GLU A C 1
ATOM 893 O O . GLU A 1 113 ? -12.336 5.732 7.600 1.00 98.00 113 GLU A O 1
ATOM 898 N N . LEU A 1 114 ? -11.018 6.547 5.975 1.00 97.62 114 LEU A N 1
ATOM 899 C CA . LEU A 1 114 ? -9.773 6.001 6.521 1.00 97.62 114 LEU A CA 1
ATOM 900 C C . LEU A 1 114 ? -9.426 6.596 7.890 1.00 97.62 114 LEU A C 1
ATOM 902 O O . LEU A 1 114 ? -8.979 5.869 8.775 1.00 97.62 114 LEU A O 1
ATOM 906 N N . TRP A 1 115 ? -9.666 7.892 8.096 1.00 96.31 115 TRP A N 1
ATOM 907 C CA . TRP A 1 115 ? -9.432 8.550 9.387 1.00 96.31 115 TRP A CA 1
ATOM 908 C C . TRP A 1 115 ? -10.451 8.173 10.466 1.00 96.31 115 TRP A C 1
ATOM 910 O O . TRP A 1 115 ? -10.146 8.288 11.651 1.00 96.31 115 TRP A O 1
ATOM 920 N N . LYS A 1 116 ? -11.648 7.720 10.076 1.00 97.50 116 LYS A N 1
ATOM 921 C CA . LYS A 1 116 ? -12.701 7.268 11.001 1.00 97.50 116 LYS A CA 1
ATOM 922 C C . LYS A 1 116 ? -12.501 5.842 11.511 1.00 97.50 116 LYS A C 1
ATOM 924 O O . LYS A 1 116 ? -13.243 5.429 12.396 1.00 97.50 116 LYS A O 1
ATOM 929 N N . LEU A 1 117 ? -11.545 5.087 10.963 1.00 97.38 117 LEU A N 1
ATOM 930 C CA . LEU A 1 117 ? -11.221 3.751 11.459 1.00 97.38 117 LEU A CA 1
ATOM 931 C C . LEU A 1 117 ? -10.810 3.814 12.933 1.00 97.38 117 LEU A C 1
ATOM 933 O O . LEU A 1 117 ? -10.039 4.693 13.319 1.00 97.38 117 LEU A O 1
ATOM 937 N N . ASP A 1 118 ? -11.259 2.851 13.734 1.00 97.12 118 ASP A N 1
ATOM 938 C CA . ASP A 1 118 ? -10.845 2.745 15.133 1.00 97.12 118 ASP A CA 1
ATOM 939 C C . ASP A 1 118 ? -9.323 2.614 15.256 1.00 97.12 118 ASP A C 1
ATOM 941 O O . ASP A 1 118 ? -8.663 1.991 14.420 1.00 97.12 118 ASP A O 1
ATOM 945 N N . ALA A 1 119 ? -8.749 3.160 16.330 1.00 96.00 119 ALA A N 1
ATOM 946 C CA . ALA A 1 119 ? -7.297 3.192 16.521 1.00 96.00 119 ALA A CA 1
ATOM 947 C C . ALA A 1 119 ? -6.654 1.794 16.456 1.00 96.00 119 ALA A C 1
ATOM 949 O O . ALA A 1 119 ? -5.576 1.631 15.882 1.00 96.00 119 ALA A O 1
ATOM 950 N N . ASP A 1 120 ? -7.322 0.774 16.996 1.00 96.25 120 ASP A N 1
ATOM 951 C CA . ASP A 1 120 ? -6.819 -0.600 16.960 1.00 96.25 120 ASP A CA 1
ATOM 952 C C . ASP A 1 120 ? -6.913 -1.207 15.557 1.00 96.25 120 ASP A C 1
ATOM 954 O O . ASP A 1 120 ? -5.971 -1.865 15.112 1.00 96.25 120 ASP A O 1
ATOM 958 N N . VAL A 1 121 ? -7.973 -0.896 14.802 1.00 96.75 121 VAL A N 1
ATOM 959 C CA . VAL A 1 121 ? -8.082 -1.272 13.385 1.00 96.75 121 VAL A CA 1
ATOM 960 C C . VAL A 1 121 ? -6.960 -0.626 12.578 1.00 96.75 121 VAL A C 1
ATOM 962 O O . VAL A 1 121 ? -6.299 -1.317 11.802 1.00 96.75 121 VAL A O 1
ATOM 965 N N . GLN A 1 122 ? -6.682 0.663 12.789 1.00 96.88 122 GLN A N 1
ATOM 966 C CA . GLN A 1 122 ? -5.585 1.356 12.111 1.00 96.88 122 GLN A CA 1
ATOM 967 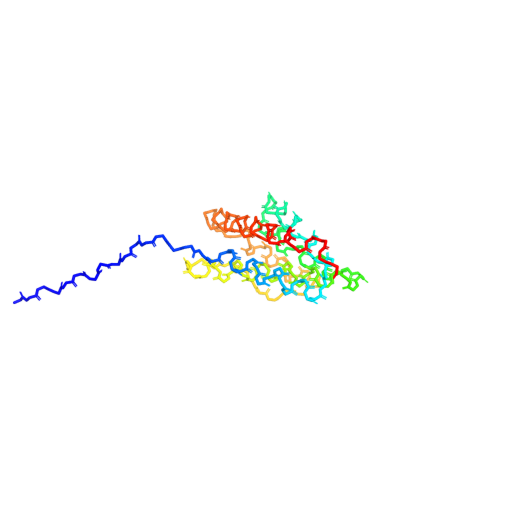C C . GLN A 1 122 ? -4.232 0.703 12.417 1.00 96.88 122 GLN A C 1
ATOM 969 O O . GLN A 1 122 ? -3.473 0.398 11.497 1.00 96.88 122 GLN A O 1
ATOM 974 N N . ARG A 1 123 ? -3.938 0.439 13.698 1.00 97.00 123 ARG A N 1
ATOM 975 C CA . ARG A 1 123 ? -2.673 -0.170 14.145 1.00 97.00 123 ARG A CA 1
ATOM 976 C C . ARG A 1 123 ? -2.472 -1.570 13.576 1.00 97.00 123 ARG A C 1
ATOM 978 O O . ARG A 1 123 ? -1.397 -1.862 13.054 1.00 97.00 123 ARG A O 1
ATOM 985 N N . VAL A 1 124 ? -3.493 -2.424 13.650 1.00 96.44 124 VAL A N 1
ATOM 986 C CA . VAL A 1 124 ? -3.414 -3.793 13.120 1.00 96.44 124 VAL A CA 1
ATOM 987 C C . VAL A 1 124 ? -3.261 -3.762 11.601 1.00 96.44 124 VAL A C 1
ATOM 989 O O . VAL A 1 124 ? -2.377 -4.433 11.072 1.00 96.44 124 VAL A O 1
ATOM 992 N N . SER A 1 125 ? -4.041 -2.931 10.904 1.00 97.81 125 SER A N 1
ATOM 993 C CA . SER A 1 125 ? -3.949 -2.789 9.444 1.00 97.81 125 SER A CA 1
ATOM 994 C C . SER A 1 125 ? -2.566 -2.305 9.007 1.00 97.81 125 SER A C 1
ATOM 996 O O . SER A 1 125 ? -2.000 -2.844 8.062 1.00 97.81 125 SER A O 1
ATOM 998 N N . LEU A 1 126 ? -1.982 -1.334 9.718 1.00 98.06 126 LEU A N 1
ATOM 999 C CA . LEU A 1 126 ? -0.627 -0.845 9.446 1.00 98.06 126 LEU A CA 1
ATOM 1000 C C . LEU A 1 126 ? 0.446 -1.898 9.716 1.00 98.06 126 LEU A C 1
ATOM 1002 O O . LEU A 1 126 ? 1.410 -1.984 8.956 1.00 98.06 126 LEU A O 1
ATOM 1006 N N . SER A 1 127 ? 0.281 -2.708 10.761 1.00 97.25 127 SER A N 1
ATOM 1007 C CA . SER A 1 127 ? 1.191 -3.816 11.061 1.00 97.25 127 SER A CA 1
ATOM 1008 C C . SER A 1 127 ? 1.181 -4.858 9.937 1.00 97.25 127 SER A C 1
ATOM 1010 O O . SER A 1 127 ? 2.232 -5.195 9.389 1.00 97.25 127 SER A O 1
ATOM 1012 N N . VAL A 1 128 ? -0.011 -5.286 9.507 1.00 97.69 128 VAL A N 1
ATOM 1013 C CA . VAL A 1 128 ? -0.183 -6.240 8.397 1.00 97.69 128 VAL A CA 1
ATOM 1014 C C . VAL A 1 128 ? 0.344 -5.663 7.084 1.00 97.69 128 VAL A C 1
ATOM 1016 O O . VAL A 1 128 ? 1.069 -6.344 6.361 1.00 97.69 128 VAL A O 1
ATOM 1019 N N . LEU A 1 129 ? 0.041 -4.397 6.788 1.00 98.50 129 LEU A N 1
ATOM 1020 C CA . LEU A 1 129 ? 0.533 -3.711 5.595 1.00 98.50 129 LEU A CA 1
ATOM 1021 C C . LEU A 1 129 ? 2.060 -3.594 5.586 1.00 98.50 129 LEU A C 1
ATOM 1023 O O . LEU A 1 129 ? 2.689 -3.809 4.553 1.00 98.50 129 LEU A O 1
ATOM 1027 N N . THR A 1 130 ? 2.665 -3.278 6.731 1.00 98.44 130 THR A N 1
ATOM 1028 C CA . THR A 1 130 ? 4.126 -3.205 6.865 1.00 98.44 130 THR A CA 1
ATOM 1029 C C . THR A 1 130 ? 4.756 -4.567 6.606 1.00 98.44 130 THR A C 1
ATOM 1031 O O . THR A 1 130 ? 5.690 -4.658 5.812 1.00 98.44 130 THR A O 1
ATOM 1034 N N . GLN A 1 131 ? 4.194 -5.636 7.176 1.00 98.00 131 GLN A N 1
ATOM 1035 C CA . GLN A 1 131 ? 4.676 -6.994 6.932 1.00 98.00 131 GLN A CA 1
ATOM 1036 C C . GLN A 1 131 ? 4.507 -7.417 5.463 1.00 98.00 131 GLN A C 1
ATOM 1038 O O . GLN A 1 131 ? 5.414 -8.021 4.893 1.00 98.00 131 GLN A O 1
ATOM 1043 N N . LEU A 1 132 ? 3.389 -7.057 4.821 1.00 98.56 132 LEU A N 1
ATOM 1044 C CA . LEU A 1 132 ? 3.200 -7.269 3.384 1.00 98.56 132 LEU A CA 1
ATOM 1045 C C . LEU A 1 132 ? 4.277 -6.529 2.577 1.00 98.56 132 LEU A C 1
ATOM 1047 O O . LEU A 1 132 ? 4.888 -7.121 1.691 1.00 98.56 132 LEU A O 1
ATOM 1051 N N . CYS A 1 133 ? 4.569 -5.268 2.907 1.00 98.44 133 CYS A N 1
ATOM 1052 C CA . CYS A 1 133 ? 5.614 -4.488 2.240 1.00 98.44 133 CYS A CA 1
ATOM 1053 C C . CYS A 1 133 ? 7.016 -5.084 2.430 1.00 98.44 133 CYS A C 1
ATOM 1055 O O . CYS A 1 133 ? 7.812 -5.073 1.490 1.00 98.44 133 CYS A O 1
ATOM 1057 N N . ASP A 1 134 ? 7.320 -5.633 3.607 1.00 98.12 134 ASP A N 1
ATOM 1058 C CA . ASP A 1 134 ? 8.573 -6.351 3.852 1.00 98.12 134 ASP A CA 1
ATOM 1059 C C . ASP A 1 134 ? 8.692 -7.587 2.941 1.00 98.12 134 ASP A C 1
ATOM 1061 O O . ASP A 1 134 ? 9.729 -7.780 2.297 1.00 98.12 134 ASP A O 1
ATOM 1065 N N . CYS A 1 135 ? 7.615 -8.373 2.802 1.00 97.94 135 CYS A N 1
ATOM 1066 C CA . CYS A 1 135 ? 7.551 -9.489 1.854 1.00 97.94 135 CYS A CA 1
ATOM 1067 C C . CYS A 1 135 ? 7.724 -9.018 0.396 1.00 97.94 135 CYS A C 1
ATOM 1069 O O . CYS A 1 135 ? 8.506 -9.614 -0.347 1.00 97.94 135 CYS A O 1
ATOM 1071 N N . LEU A 1 136 ? 7.063 -7.929 -0.020 1.00 98.25 136 LEU A N 1
ATOM 1072 C CA . LEU A 1 136 ? 7.198 -7.364 -1.374 1.00 98.25 136 LEU A CA 1
ATOM 1073 C C . LEU A 1 136 ? 8.645 -6.955 -1.670 1.00 98.25 136 LEU A C 1
ATOM 1075 O O . LEU A 1 136 ? 9.179 -7.255 -2.742 1.00 98.25 136 LEU A O 1
ATOM 1079 N N . VAL A 1 137 ? 9.304 -6.288 -0.717 1.00 97.62 137 VAL A N 1
ATOM 1080 C CA . VAL A 1 137 ? 10.718 -5.912 -0.834 1.00 97.62 137 VAL A CA 1
ATOM 1081 C C . VAL A 1 137 ? 11.587 -7.151 -0.983 1.00 97.62 137 VAL A C 1
ATOM 1083 O O . VAL A 1 137 ? 12.432 -7.174 -1.876 1.00 97.62 137 VAL A O 1
ATOM 1086 N N . TRP A 1 138 ? 11.377 -8.170 -0.149 1.00 96.50 138 TRP A N 1
ATOM 1087 C CA . TRP A 1 138 ? 12.131 -9.420 -0.201 1.00 96.50 138 TRP A CA 1
ATOM 1088 C C . TRP A 1 138 ? 12.018 -10.107 -1.568 1.00 96.50 138 TRP A C 1
ATOM 1090 O O . TRP A 1 138 ? 13.038 -10.393 -2.199 1.00 96.50 138 TRP A O 1
ATOM 1100 N N . TRP A 1 139 ? 10.796 -10.288 -2.077 1.00 96.75 139 TRP A N 1
ATOM 1101 C CA . TRP A 1 139 ? 10.559 -10.889 -3.392 1.00 96.75 139 TRP A CA 1
ATOM 1102 C C . TRP A 1 139 ? 11.132 -10.057 -4.532 1.00 96.75 139 TRP A C 1
ATOM 1104 O O . TRP A 1 139 ? 11.773 -10.602 -5.427 1.00 96.75 139 TRP A O 1
ATOM 1114 N N . THR A 1 140 ? 11.011 -8.733 -4.456 1.00 95.38 140 THR A N 1
ATOM 1115 C CA . THR A 1 140 ? 11.603 -7.824 -5.443 1.00 95.38 140 THR A CA 1
ATOM 1116 C C . THR A 1 140 ? 13.116 -8.022 -5.575 1.00 95.38 140 THR A C 1
ATOM 1118 O O . THR A 1 140 ? 13.638 -7.991 -6.688 1.00 95.38 140 THR A O 1
ATOM 1121 N N . GLN A 1 141 ? 13.846 -8.250 -4.472 1.00 92.31 141 GLN A N 1
ATOM 1122 C CA . GLN A 1 141 ? 15.300 -8.468 -4.546 1.00 92.31 141 GLN A CA 1
ATOM 1123 C C . GLN A 1 141 ? 15.668 -9.705 -5.375 1.00 92.31 141 GLN A C 1
ATOM 1125 O O . GLN A 1 141 ? 16.729 -9.703 -5.990 1.00 92.31 141 GLN A O 1
ATOM 1130 N N . ARG A 1 142 ? 14.809 -10.732 -5.436 1.00 89.94 142 ARG A N 1
ATOM 1131 C CA . ARG A 1 142 ? 15.085 -11.956 -6.209 1.00 89.94 142 ARG A CA 1
ATOM 1132 C C . ARG A 1 142 ? 15.063 -11.748 -7.718 1.00 89.94 142 ARG A C 1
ATOM 1134 O O . ARG A 1 142 ? 15.695 -12.511 -8.437 1.00 89.94 142 ARG A O 1
ATOM 1141 N N . TYR A 1 143 ? 14.361 -10.720 -8.182 1.00 88.06 143 TYR A N 1
ATOM 1142 C CA . TYR A 1 143 ? 14.232 -10.410 -9.605 1.00 88.06 143 TYR A CA 1
ATOM 1143 C C . TYR A 1 143 ? 15.107 -9.228 -10.033 1.00 88.06 143 TYR A C 1
ATOM 1145 O O . TYR A 1 143 ? 15.173 -8.890 -11.217 1.00 88.06 143 TYR A O 1
ATOM 1153 N N . LYS A 1 144 ? 15.846 -8.614 -9.098 1.00 73.62 144 LYS A N 1
ATOM 1154 C CA . LYS A 1 144 ? 16.861 -7.620 -9.449 1.00 73.62 144 LYS A CA 1
ATOM 1155 C C . LYS A 1 144 ? 17.981 -8.276 -10.250 1.00 73.62 144 LYS A C 1
ATOM 1157 O O . LYS A 1 144 ? 18.626 -9.207 -9.786 1.00 73.62 144 LYS A O 1
ATOM 1162 N N . GLY A 1 145 ? 18.240 -7.747 -11.443 1.00 66.56 145 GLY A N 1
ATOM 1163 C CA . GLY A 1 145 ? 19.339 -8.199 -12.301 1.00 66.56 145 GLY A CA 1
ATOM 1164 C C . GLY A 1 145 ? 19.023 -9.401 -13.193 1.00 66.56 145 GLY A C 1
ATOM 1165 O O . GLY A 1 145 ? 19.857 -9.736 -14.031 1.00 66.56 145 GLY A O 1
ATOM 1166 N N . VAL A 1 146 ? 17.831 -10.002 -13.088 1.00 64.81 146 VAL A N 1
ATOM 1167 C CA . VAL A 1 146 ? 17.328 -10.923 -14.121 1.00 64.81 146 VAL A CA 1
ATOM 1168 C C . VAL A 1 146 ? 17.170 -10.090 -15.390 1.00 64.81 146 VAL A C 1
ATOM 1170 O O . VAL A 1 146 ? 16.420 -9.117 -15.357 1.00 64.81 146 VAL A O 1
ATOM 1173 N N . LYS A 1 147 ? 17.965 -10.351 -16.435 1.00 52.69 147 LYS A N 1
ATOM 1174 C CA . LYS A 1 147 ? 17.946 -9.576 -17.687 1.00 52.69 147 LYS A CA 1
ATOM 1175 C C . LYS A 1 147 ? 16.710 -9.910 -18.495 1.00 52.69 147 LYS A C 1
ATOM 1177 O O . LYS A 1 147 ? 16.547 -11.103 -18.812 1.00 52.69 147 LYS A O 1
#